Protein AF-A0A7G8GTA2-F1 (afdb_monomer_lite)

Radius of gyration: 12.43 Å; chains: 1; bounding box: 28×16×38 Å

Foldseek 3Di:
DPFPKDKFKAKDLDQVRRQVVRVVPDDPPWAFDDKDKDWDDDPPGIMIMIMTITTD

Sequence (56 aa):
MFAHEAKVTAEGISEEFATAEAMREVPKGASVTDTACRSQDVGMSTRYWCTVTYSD

Secondary structure (DSSP, 8-state):
----EEEEEEEESSHHHHHHHHHHHSPTTPEEEEEEEEEEEETTEEEEEEEEEEE-

pLDDT: mean 88.59, std 9.89, range [44.78, 95.69]

Structure (mmCIF, N/CA/C/O backbone):
data_AF-A0A7G8GTA2-F1
#
_entry.id   AF-A0A7G8GTA2-F1
#
loop_
_atom_site.group_PDB
_atom_site.id
_atom_site.type_symbol
_atom_site.label_atom_id
_atom_site.label_alt_id
_atom_site.label_comp_id
_atom_site.label_asym_id
_atom_site.label_entity_id
_atom_site.label_seq_id
_atom_site.pdbx_PDB_ins_code
_atom_site.Cartn_x
_atom_site.Cartn_y
_atom_site.Cartn_z
_atom_site.occupancy
_atom_site.B_iso_or_equiv
_atom_site.auth_seq_id
_atom_site.auth_comp_id
_atom_site.auth_asym_id
_atom_site.auth_atom_id
_atom_site.pdbx_PDB_model_num
ATOM 1 N N . MET A 1 1 ? -18.681 -7.364 18.387 1.00 44.78 1 MET A N 1
ATOM 2 C CA . MET A 1 1 ? -18.478 -6.663 17.105 1.00 44.78 1 MET A CA 1
ATOM 3 C C . MET A 1 1 ? -17.582 -7.543 16.263 1.00 44.78 1 MET A C 1
ATOM 5 O O . MET A 1 1 ? -16.541 -7.946 16.763 1.00 44.78 1 MET A O 1
ATOM 9 N N . PHE A 1 2 ? -18.015 -7.937 15.068 1.00 50.16 2 PHE A N 1
ATOM 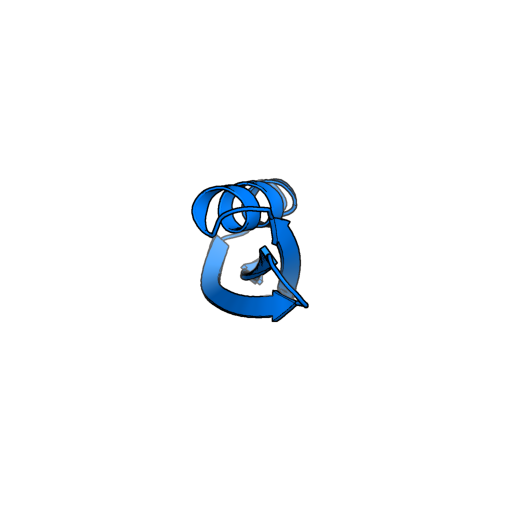10 C CA . PHE A 1 2 ? -17.102 -8.553 14.108 1.00 50.16 2 PHE A CA 1
ATOM 11 C C . PHE A 1 2 ? -16.275 -7.403 13.544 1.00 50.16 2 PHE A C 1
ATOM 13 O O . PHE A 1 2 ? -16.874 -6.495 12.982 1.00 50.16 2 PHE A O 1
ATOM 20 N N . ALA A 1 3 ? -14.960 -7.388 13.755 1.00 59.47 3 ALA A N 1
ATOM 21 C CA . ALA A 1 3 ? -14.093 -6.472 13.022 1.00 59.47 3 ALA A CA 1
ATOM 22 C C . ALA 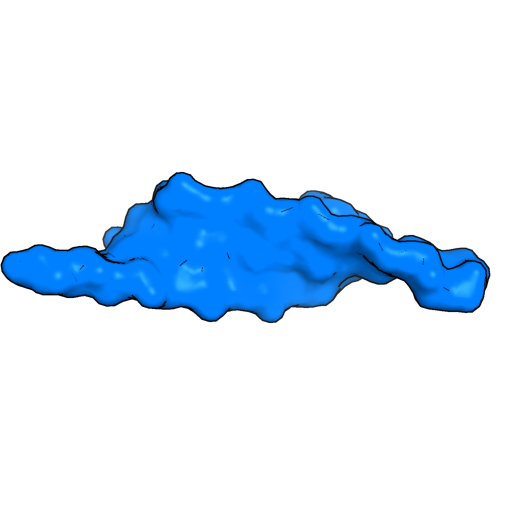A 1 3 ? -14.285 -6.792 11.534 1.00 59.47 3 ALA A C 1
ATOM 24 O O . ALA A 1 3 ? -14.086 -7.944 11.131 1.00 59.47 3 ALA A O 1
ATOM 25 N N . HIS A 1 4 ? -14.810 -5.848 10.756 1.00 72.19 4 HIS A N 1
ATOM 26 C CA . HIS A 1 4 ? -15.044 -6.094 9.335 1.00 72.19 4 HIS A CA 1
ATOM 27 C C . HIS A 1 4 ? -13.705 -5.913 8.634 1.00 72.19 4 HIS A C 1
ATOM 29 O O . HIS A 1 4 ? -13.271 -4.794 8.383 1.00 72.19 4 HIS A O 1
ATOM 35 N N . GLU A 1 5 ? -13.019 -7.028 8.387 1.00 83.69 5 GLU A N 1
ATOM 36 C CA . GLU A 1 5 ? -11.749 -7.016 7.674 1.00 83.69 5 GLU A CA 1
ATOM 37 C C . GLU A 1 5 ? -12.018 -6.801 6.180 1.00 83.69 5 GLU A C 1
ATOM 39 O O . GLU A 1 5 ? -12.624 -7.633 5.496 1.00 83.69 5 GLU A O 1
ATOM 44 N N . ALA A 1 6 ? -11.602 -5.643 5.687 1.00 89.88 6 ALA A N 1
ATOM 45 C CA . ALA A 1 6 ? -11.715 -5.230 4.304 1.00 89.88 6 ALA A CA 1
ATOM 46 C C . ALA A 1 6 ? -10.322 -5.003 3.717 1.00 89.88 6 ALA A C 1
ATOM 48 O O . ALA A 1 6 ? -9.331 -4.829 4.422 1.00 89.88 6 ALA A O 1
ATOM 49 N N . LYS A 1 7 ? -10.242 -5.037 2.391 1.00 92.12 7 LYS A N 1
ATOM 50 C CA . LYS A 1 7 ? -8.987 -4.892 1.662 1.00 92.12 7 LYS A CA 1
ATOM 51 C C . LYS A 1 7 ? -9.174 -3.980 0.468 1.00 92.12 7 LYS A C 1
ATOM 53 O O . LYS A 1 7 ? -10.150 -4.116 -0.269 1.00 92.12 7 LYS A O 1
ATOM 58 N N . VAL A 1 8 ? -8.225 -3.077 0.290 1.00 93.69 8 VAL A N 1
ATOM 59 C CA . VAL A 1 8 ? -8.129 -2.168 -0.855 1.00 93.69 8 VAL A CA 1
ATOM 60 C C . VAL A 1 8 ? -6.831 -2.451 -1.580 1.00 93.69 8 VAL A C 1
ATOM 62 O O . VAL A 1 8 ? -5.812 -2.721 -0.950 1.00 93.69 8 VAL A O 1
ATOM 65 N N . THR A 1 9 ? -6.870 -2.435 -2.906 1.00 94.00 9 THR A N 1
ATOM 66 C CA . THR A 1 9 ? -5.702 -2.710 -3.740 1.00 94.00 9 THR A CA 1
ATOM 67 C C . THR A 1 9 ? -5.551 -1.589 -4.744 1.00 94.00 9 THR A C 1
ATOM 69 O O . THR A 1 9 ? -6.465 -1.356 -5.530 1.00 94.00 9 THR A O 1
ATOM 72 N N . ALA A 1 10 ? -4.374 -0.973 -4.781 1.00 94.69 10 ALA A N 1
ATOM 73 C CA . ALA A 1 10 ? -4.044 0.038 -5.772 1.00 94.69 10 ALA A CA 1
ATOM 74 C C . ALA A 1 10 ? -2.813 -0.356 -6.587 1.00 94.69 10 ALA A C 1
ATOM 76 O O . ALA A 1 10 ? -1.958 -1.127 -6.143 1.00 94.69 10 ALA A O 1
ATOM 77 N N . GLU A 1 11 ? -2.750 0.175 -7.805 1.00 93.69 11 GLU A N 1
ATOM 78 C CA . GLU A 1 11 ? -1.636 0.006 -8.733 1.00 93.69 11 GLU A CA 1
ATOM 79 C C . GLU A 1 11 ? -0.785 1.281 -8.785 1.00 93.69 11 GLU A C 1
ATOM 81 O O . GLU A 1 11 ? -1.305 2.392 -8.701 1.00 93.69 11 GLU A O 1
ATOM 86 N N . GLY A 1 12 ? 0.523 1.125 -8.976 1.00 90.25 12 GLY A N 1
ATOM 87 C CA . GLY A 1 12 ? 1.456 2.227 -9.142 1.00 90.25 12 GLY A CA 1
ATOM 88 C C . GLY A 1 12 ? 2.653 1.884 -10.021 1.00 90.25 12 GLY A C 1
ATOM 89 O O . GLY A 1 12 ? 2.976 0.723 -10.283 1.00 90.25 12 GLY A O 1
ATOM 90 N N . ILE A 1 13 ? 3.332 2.943 -10.465 1.00 90.12 13 ILE A N 1
ATOM 91 C CA . ILE A 1 13 ? 4.619 2.864 -11.173 1.00 90.12 13 ILE A CA 1
ATOM 92 C C . ILE A 1 13 ? 5.790 2.539 -10.232 1.00 90.12 13 ILE A C 1
ATOM 94 O O . ILE A 1 13 ? 6.866 2.172 -10.695 1.00 90.12 13 ILE A O 1
ATOM 98 N N . SER A 1 14 ? 5.574 2.676 -8.923 1.00 90.94 14 SER A N 1
ATOM 99 C CA . SER A 1 14 ? 6.493 2.287 -7.857 1.00 90.94 14 SER A CA 1
ATOM 100 C C . SER A 1 14 ? 5.707 1.718 -6.676 1.00 90.94 14 SER A C 1
ATOM 102 O O . SER A 1 14 ? 4.494 1.939 -6.563 1.00 90.94 14 SER A O 1
ATOM 104 N N . GLU A 1 15 ? 6.393 0.990 -5.797 1.00 90.69 15 GLU A N 1
ATOM 105 C CA . GLU A 1 15 ? 5.791 0.413 -4.594 1.00 90.69 15 GLU A CA 1
ATOM 106 C C . GLU A 1 15 ? 5.249 1.496 -3.653 1.00 90.69 15 GLU A C 1
ATOM 108 O O . GLU A 1 15 ? 4.140 1.370 -3.131 1.00 90.69 15 GLU A O 1
ATOM 113 N N . GLU A 1 16 ? 5.978 2.602 -3.488 1.00 92.56 16 GLU A N 1
ATOM 114 C CA . GLU A 1 16 ? 5.565 3.702 -2.615 1.00 92.56 16 GLU A CA 1
ATOM 115 C C . GLU A 1 16 ? 4.310 4.389 -3.152 1.00 92.56 16 GLU A C 1
ATOM 117 O O . GLU A 1 16 ? 3.416 4.738 -2.380 1.00 92.56 16 GLU A O 1
ATOM 122 N N . PHE A 1 17 ? 4.213 4.545 -4.477 1.00 93.38 17 PHE A N 1
ATOM 123 C CA . PHE A 1 17 ? 3.036 5.125 -5.112 1.00 93.38 17 PHE A CA 1
ATOM 124 C C . PHE A 1 17 ? 1.822 4.203 -4.968 1.00 93.38 17 PHE A C 1
ATOM 126 O O . PHE A 1 17 ? 0.766 4.646 -4.526 1.00 93.38 17 PHE A O 1
ATOM 133 N N . ALA A 1 18 ? 1.984 2.911 -5.268 1.00 94.31 18 ALA A N 1
ATOM 134 C CA . ALA A 1 18 ? 0.916 1.924 -5.116 1.00 94.31 18 ALA A CA 1
ATOM 135 C C . ALA A 1 18 ? 0.436 1.829 -3.656 1.00 94.31 18 ALA A C 1
ATOM 137 O O . ALA A 1 18 ? -0.763 1.744 -3.398 1.00 94.31 18 ALA A O 1
ATOM 138 N N . THR A 1 19 ? 1.361 1.895 -2.694 1.00 93.31 19 THR A N 1
ATOM 139 C CA . THR A 1 19 ? 1.032 1.901 -1.262 1.00 93.31 19 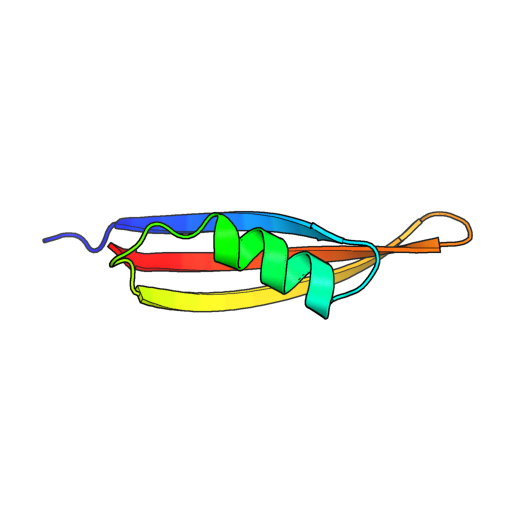THR A CA 1
ATOM 140 C C . THR A 1 19 ? 0.269 3.159 -0.878 1.00 93.31 19 THR A C 1
ATOM 142 O O . THR A 1 19 ? -0.759 3.068 -0.213 1.00 93.31 19 THR A O 1
ATOM 145 N N . ALA A 1 20 ? 0.742 4.335 -1.296 1.00 94.44 20 ALA A N 1
ATOM 146 C CA . ALA A 1 20 ? 0.083 5.598 -0.989 1.00 94.44 20 ALA A CA 1
ATOM 147 C C . ALA A 1 20 ? -1.342 5.643 -1.553 1.00 94.44 20 ALA A C 1
ATOM 149 O O . ALA A 1 20 ? -2.256 6.056 -0.843 1.00 94.44 20 ALA A O 1
ATOM 150 N N . GLU A 1 21 ? -1.549 5.174 -2.783 1.00 94.75 21 GLU A N 1
ATOM 151 C CA . GLU A 1 21 ? -2.880 5.094 -3.386 1.00 94.75 21 GLU A CA 1
ATOM 152 C C . GLU A 1 21 ? -3.785 4.117 -2.623 1.00 94.75 21 GLU A C 1
ATOM 154 O O . GLU A 1 21 ? -4.893 4.494 -2.250 1.00 94.75 21 GLU A O 1
ATOM 159 N N . ALA A 1 22 ? -3.296 2.922 -2.271 1.00 93.62 22 ALA A N 1
ATOM 160 C CA . ALA A 1 22 ? -4.078 1.955 -1.496 1.00 93.62 22 ALA A CA 1
ATOM 161 C C . ALA A 1 22 ? -4.438 2.499 -0.102 1.00 93.62 22 ALA A C 1
ATOM 163 O O . ALA A 1 22 ? -5.577 2.390 0.343 1.00 93.62 22 ALA A O 1
ATOM 164 N N . MET A 1 23 ? -3.494 3.160 0.571 1.00 91.38 23 MET A N 1
ATOM 165 C CA . MET A 1 23 ? -3.714 3.793 1.875 1.00 91.38 23 MET A CA 1
ATOM 166 C C . MET A 1 23 ? -4.722 4.948 1.813 1.00 91.38 23 MET A C 1
ATOM 168 O O . MET A 1 23 ? -5.428 5.193 2.789 1.00 91.38 23 MET A O 1
ATOM 172 N N . ARG A 1 24 ? -4.815 5.664 0.685 1.00 92.81 24 ARG A N 1
ATOM 173 C CA . ARG A 1 24 ? -5.805 6.739 0.490 1.00 92.81 24 ARG A CA 1
ATOM 174 C C . ARG A 1 24 ? -7.232 6.213 0.363 1.00 92.81 24 ARG A C 1
ATOM 176 O O . ARG A 1 24 ? -8.163 6.962 0.656 1.00 92.81 24 ARG A O 1
ATOM 183 N N . GLU A 1 25 ? -7.400 4.963 -0.058 1.00 91.06 25 GLU A N 1
ATOM 184 C CA . GLU A 1 25 ? -8.703 4.296 -0.121 1.00 91.06 25 GLU A CA 1
ATOM 185 C C . GLU A 1 25 ? -9.150 3.719 1.230 1.00 91.06 25 GLU A C 1
ATOM 187 O O . GLU A 1 25 ? -10.323 3.377 1.392 1.00 91.06 25 GLU A O 1
ATOM 192 N N . VAL A 1 26 ? -8.252 3.636 2.220 1.00 90.88 26 VAL A N 1
ATOM 193 C CA . VAL A 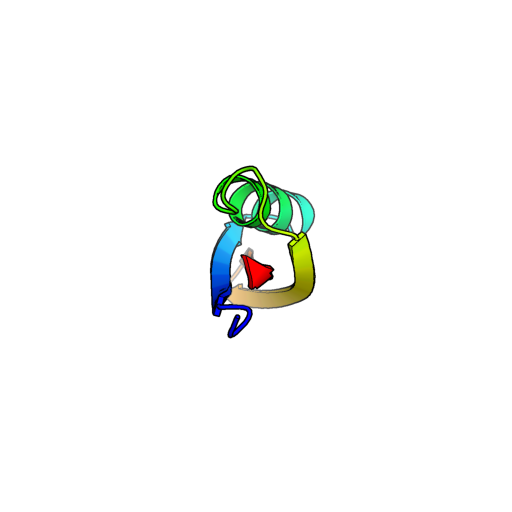1 26 ? -8.606 3.200 3.575 1.00 90.88 26 VAL A CA 1
ATOM 194 C C . VAL A 1 26 ? -9.499 4.261 4.236 1.00 90.88 26 VAL A C 1
ATOM 196 O O . VAL A 1 26 ? -9.116 5.435 4.321 1.00 90.88 26 VAL A O 1
ATOM 199 N N . PRO A 1 27 ? -10.691 3.889 4.732 1.00 89.62 27 PRO A N 1
ATOM 200 C CA . PRO A 1 27 ? -11.585 4.826 5.391 1.00 89.62 27 PRO A CA 1
ATOM 201 C C . PRO A 1 27 ? -10.966 5.378 6.680 1.00 89.62 27 PRO A C 1
ATOM 203 O O . PRO A 1 27 ? -10.277 4.691 7.435 1.00 89.62 27 PRO A O 1
ATOM 206 N N . LYS A 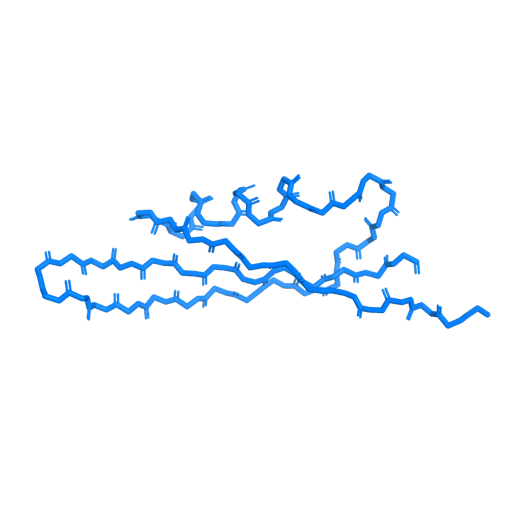1 28 ? -11.237 6.656 6.959 1.00 86.31 28 LYS A N 1
ATOM 207 C CA . LYS A 1 28 ? -10.756 7.315 8.179 1.00 86.31 28 LYS A CA 1
ATOM 208 C C . LYS A 1 28 ? -11.378 6.654 9.407 1.00 86.31 28 LYS A C 1
ATOM 210 O O . LYS A 1 28 ? -12.594 6.670 9.548 1.00 86.31 28 LYS A O 1
ATOM 215 N N . GLY A 1 29 ? -10.535 6.160 10.308 1.00 86.12 29 GLY A N 1
ATOM 216 C CA . GLY A 1 29 ? -10.959 5.458 11.523 1.00 86.12 29 GLY A CA 1
ATOM 217 C C . GLY A 1 29 ? -10.740 3.948 11.457 1.00 86.12 29 GLY A C 1
ATOM 218 O O . GLY A 1 29 ? -10.614 3.332 12.511 1.00 86.12 29 GLY A O 1
ATOM 219 N N . ALA A 1 30 ? -10.578 3.382 10.258 1.00 88.38 30 ALA A N 1
ATOM 220 C CA . ALA A 1 30 ? -10.152 2.001 10.121 1.00 88.38 30 ALA A CA 1
ATOM 221 C C . ALA A 1 30 ? -8.685 1.837 10.531 1.00 88.38 30 ALA A C 1
ATOM 223 O O . ALA A 1 30 ? -7.833 2.698 10.286 1.00 88.38 30 ALA A O 1
ATOM 224 N N . SER A 1 31 ? -8.398 0.703 11.157 1.00 90.25 31 SER A N 1
ATOM 225 C CA . SER A 1 31 ? -7.048 0.312 11.548 1.00 90.25 31 SER A CA 1
ATOM 226 C C . SER A 1 31 ? -6.459 -0.589 10.477 1.00 90.25 31 SER A C 1
ATOM 228 O O . SER A 1 31 ? -7.008 -1.649 10.190 1.00 90.25 31 SER A O 1
ATOM 230 N N . VAL A 1 32 ? -5.338 -0.178 9.888 1.00 90.94 32 VAL A N 1
ATOM 231 C CA . VAL A 1 32 ? -4.591 -1.019 8.947 1.00 90.94 32 VAL A CA 1
ATOM 232 C C . VAL A 1 32 ? -3.966 -2.182 9.712 1.00 90.94 32 VAL A C 1
ATOM 234 O O . VAL A 1 32 ? -3.233 -1.966 10.678 1.00 90.94 32 VAL A O 1
ATOM 237 N N . THR A 1 33 ? -4.274 -3.405 9.291 1.00 91.19 33 THR A N 1
ATOM 238 C CA . THR A 1 33 ? -3.806 -4.646 9.921 1.00 91.19 33 THR A CA 1
ATOM 239 C C . THR A 1 33 ? -2.676 -5.300 9.139 1.00 91.19 33 THR A C 1
ATOM 241 O O . THR A 1 33 ? -1.795 -5.902 9.747 1.00 91.19 33 THR A O 1
ATOM 244 N N . ASP A 1 34 ? -2.672 -5.159 7.813 1.00 92.12 34 ASP A N 1
ATOM 245 C CA . ASP A 1 34 ? -1.648 -5.719 6.934 1.00 92.12 34 ASP A CA 1
ATOM 246 C C . ASP A 1 34 ? -1.456 -4.854 5.683 1.00 92.12 34 ASP A C 1
ATOM 248 O O . ASP A 1 34 ? -2.363 -4.151 5.230 1.00 92.12 34 ASP A O 1
ATOM 252 N N . THR A 1 35 ? -0.256 -4.884 5.112 1.00 92.62 35 THR A N 1
ATOM 253 C CA . THR A 1 35 ? 0.041 -4.243 3.829 1.00 92.62 35 THR A CA 1
ATOM 254 C C . THR A 1 35 ? 0.971 -5.143 3.035 1.00 92.62 35 THR A C 1
ATOM 256 O O . THR A 1 35 ? 2.111 -5.379 3.429 1.00 92.62 35 THR A O 1
ATOM 259 N N . ALA A 1 36 ? 0.484 -5.621 1.894 1.00 94.00 36 ALA A N 1
ATOM 260 C CA . ALA A 1 36 ? 1.199 -6.536 1.023 1.00 94.00 36 ALA A CA 1
ATOM 261 C C . ALA A 1 36 ? 1.387 -5.914 -0.360 1.00 94.00 36 ALA A C 1
ATOM 263 O O . ALA A 1 36 ? 0.419 -5.642 -1.073 1.00 94.00 36 ALA A O 1
ATOM 264 N N . CYS A 1 37 ? 2.641 -5.737 -0.762 1.00 93.50 37 CYS A N 1
ATOM 265 C CA . CYS A 1 37 ? 3.001 -5.247 -2.084 1.00 93.50 37 CYS A CA 1
ATOM 266 C C . CYS A 1 37 ? 3.541 -6.376 -2.958 1.00 93.50 37 CYS A C 1
ATOM 268 O O . CYS A 1 37 ? 4.281 -7.251 -2.509 1.00 93.50 37 CYS A O 1
ATOM 270 N N . ARG A 1 38 ? 3.143 -6.358 -4.228 1.00 93.44 38 ARG A N 1
ATOM 271 C CA . ARG A 1 38 ? 3.663 -7.243 -5.265 1.00 93.44 38 ARG A CA 1
ATOM 272 C C . ARG A 1 38 ? 4.060 -6.423 -6.479 1.00 93.44 38 ARG A C 1
ATOM 274 O O . ARG A 1 38 ? 3.325 -5.530 -6.895 1.00 93.44 38 ARG A O 1
ATOM 281 N N . SER A 1 39 ? 5.182 -6.774 -7.082 1.00 92.06 39 SER A N 1
ATOM 282 C CA . SER A 1 39 ? 5.600 -6.250 -8.374 1.00 92.06 39 SER A CA 1
ATOM 283 C C . SER A 1 39 ? 5.474 -7.330 -9.444 1.00 92.06 39 SER A C 1
ATOM 285 O O . SER A 1 39 ? 5.621 -8.525 -9.176 1.00 92.06 39 SER A O 1
ATOM 287 N N . GLN A 1 40 ? 5.150 -6.916 -10.663 1.00 90.69 40 GLN A N 1
ATOM 288 C CA . GLN A 1 40 ? 5.197 -7.776 -11.839 1.00 90.69 40 GLN A CA 1
ATOM 289 C C . GLN A 1 40 ? 5.803 -6.998 -12.996 1.00 90.69 40 GLN A C 1
ATOM 291 O O . GLN A 1 40 ? 5.378 -5.882 -13.300 1.00 90.69 40 GLN A O 1
ATOM 296 N N . ASP A 1 41 ? 6.770 -7.611 -13.664 1.00 90.12 41 ASP A N 1
ATOM 297 C CA . ASP A 1 41 ? 7.307 -7.089 -14.910 1.00 90.12 41 ASP A CA 1
ATOM 298 C C . ASP A 1 41 ? 6.315 -7.352 -16.048 1.00 90.12 41 ASP A C 1
ATOM 300 O O . ASP A 1 41 ? 5.973 -8.493 -16.365 1.00 90.12 41 ASP A O 1
ATOM 304 N N . VAL A 1 42 ? 5.825 -6.274 -16.654 1.00 83.81 42 VAL A N 1
ATOM 305 C CA . VAL A 1 42 ? 4.864 -6.281 -17.756 1.00 83.81 42 VAL A CA 1
ATOM 306 C C . VAL A 1 42 ? 5.547 -5.672 -18.981 1.00 83.81 42 VAL A C 1
ATOM 308 O O . VAL A 1 42 ? 5.609 -4.455 -19.162 1.00 83.81 42 VAL A O 1
ATOM 311 N N . GLY A 1 43 ? 6.103 -6.529 -19.839 1.00 86.50 43 GLY A N 1
ATOM 312 C CA . GLY A 1 43 ? 6.856 -6.099 -21.019 1.00 86.50 43 GLY A CA 1
ATOM 313 C C . GLY A 1 43 ? 8.189 -5.442 -20.644 1.00 86.50 43 GLY A C 1
ATOM 314 O O . GLY A 1 43 ? 9.076 -6.110 -20.129 1.00 86.50 43 GLY A O 1
ATOM 315 N N . MET A 1 44 ? 8.334 -4.143 -20.927 1.00 86.62 44 MET A N 1
ATOM 316 C CA . MET A 1 44 ? 9.528 -3.339 -20.598 1.00 86.62 44 MET A CA 1
ATOM 317 C C . MET A 1 44 ? 9.334 -2.449 -19.356 1.00 86.62 44 MET A C 1
ATOM 319 O O . MET A 1 44 ? 10.090 -1.502 -19.147 1.00 86.62 44 MET A O 1
ATOM 323 N N . SER A 1 45 ? 8.299 -2.682 -18.549 1.00 84.06 45 SER A N 1
ATOM 324 C CA . SER A 1 45 ? 8.014 -1.868 -17.363 1.00 84.06 45 SER A CA 1
ATOM 325 C C . SER A 1 45 ? 7.586 -2.735 -16.191 1.00 84.06 45 SER A C 1
ATOM 327 O O . SER A 1 45 ? 6.904 -3.736 -16.377 1.00 84.06 45 SER A O 1
ATOM 329 N N . THR A 1 46 ? 7.941 -2.327 -14.979 1.00 89.06 46 THR A N 1
ATOM 330 C CA . THR A 1 46 ? 7.482 -2.980 -13.751 1.00 89.06 46 THR A CA 1
ATOM 331 C C . THR A 1 46 ? 6.224 -2.279 -13.257 1.00 89.06 46 THR A C 1
ATOM 333 O O . THR A 1 46 ? 6.197 -1.054 -13.128 1.00 89.06 46 THR A O 1
ATOM 336 N N . ARG A 1 47 ? 5.170 -3.047 -12.993 1.00 91.75 47 ARG A N 1
ATOM 337 C CA . ARG A 1 47 ? 3.973 -2.560 -12.306 1.00 91.75 47 ARG A CA 1
ATOM 338 C C . ARG A 1 47 ? 3.966 -3.054 -10.874 1.00 91.75 47 ARG A C 1
ATOM 340 O O . ARG A 1 47 ? 4.339 -4.194 -10.606 1.00 91.75 4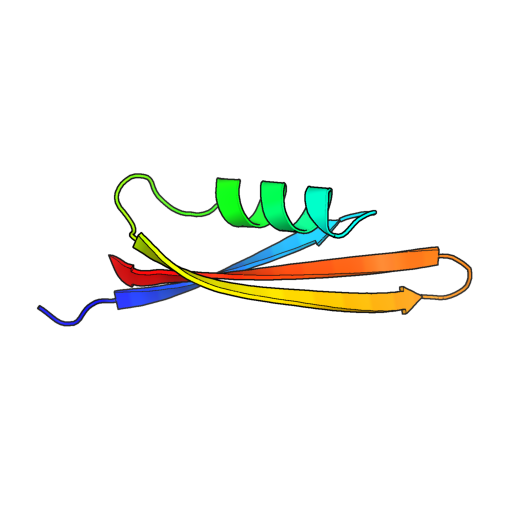7 ARG A O 1
ATOM 347 N N . TYR A 1 48 ? 3.513 -2.195 -9.976 1.00 93.50 48 TYR A N 1
ATOM 348 C CA . TYR A 1 48 ? 3.398 -2.486 -8.558 1.00 93.50 48 TYR A CA 1
ATOM 349 C C . TYR A 1 48 ? 1.925 -2.483 -8.179 1.00 93.50 48 TYR A C 1
ATOM 351 O O . TYR A 1 48 ? 1.191 -1.577 -8.560 1.00 93.50 48 TYR A O 1
ATOM 359 N N . TRP A 1 49 ? 1.496 -3.484 -7.422 1.00 94.44 49 TRP A N 1
ATOM 360 C CA . TRP A 1 49 ? 0.184 -3.523 -6.791 1.00 94.44 49 TRP A CA 1
ATOM 361 C C . TRP A 1 49 ? 0.377 -3.696 -5.298 1.00 94.44 49 TRP A C 1
ATOM 363 O O . TRP A 1 49 ? 0.971 -4.685 -4.868 1.00 94.44 49 TRP A O 1
ATOM 373 N N . CYS A 1 50 ? -0.165 -2.778 -4.513 1.00 95.69 50 CYS A N 1
ATOM 374 C CA . CYS A 1 50 ? -0.165 -2.880 -3.063 1.00 95.69 50 CYS A CA 1
ATOM 375 C C . CYS A 1 50 ? -1.591 -3.069 -2.572 1.00 95.69 50 CYS A C 1
ATOM 377 O O . CYS A 1 50 ? -2.508 -2.368 -2.995 1.00 95.69 50 CYS A O 1
ATOM 379 N N . THR A 1 51 ? -1.773 -4.062 -1.712 1.00 95.00 51 THR A N 1
ATOM 380 C CA . THR A 1 51 ? -3.032 -4.373 -1.045 1.00 95.00 51 THR A CA 1
ATOM 381 C C . THR A 1 51 ? -2.896 -4.016 0.420 1.00 95.00 51 THR A C 1
ATOM 383 O O . THR A 1 51 ? -2.019 -4.540 1.100 1.00 95.00 51 THR A O 1
ATOM 386 N N . VAL A 1 52 ? -3.759 -3.131 0.897 1.00 94.50 52 VAL A N 1
ATOM 387 C CA . VAL A 1 52 ? -3.857 -2.760 2.304 1.00 94.50 52 VAL A CA 1
ATOM 388 C C . VAL A 1 52 ? -5.089 -3.436 2.876 1.00 94.50 52 VAL A C 1
ATOM 390 O O . VAL A 1 52 ? -6.201 -3.241 2.382 1.00 94.50 52 VAL A O 1
ATOM 393 N N . THR A 1 53 ? -4.883 -4.230 3.917 1.00 93.81 53 THR A N 1
ATOM 394 C CA . THR A 1 53 ? -5.953 -4.838 4.701 1.00 93.81 53 THR A CA 1
ATOM 395 C C . THR A 1 53 ? -6.192 -3.971 5.925 1.00 93.81 53 THR A C 1
ATOM 397 O O . THR A 1 53 ? -5.252 -3.568 6.613 1.00 93.81 53 THR A O 1
ATOM 400 N N . TYR A 1 54 ? -7.450 -3.652 6.187 1.00 91.62 54 TYR A N 1
ATOM 401 C CA . TYR A 1 54 ? -7.857 -2.851 7.326 1.00 91.62 54 TYR A CA 1
ATOM 402 C C . TYR A 1 54 ? -9.102 -3.433 7.974 1.00 91.62 54 TYR A C 1
ATOM 404 O O . TYR A 1 54 ? -9.910 -4.109 7.342 1.00 91.62 54 TYR A O 1
ATOM 412 N N . SER A 1 55 ? -9.258 -3.138 9.252 1.00 89.12 55 SER A N 1
ATOM 413 C CA . SER A 1 55 ? -10.432 -3.482 10.037 1.00 89.12 55 SER A CA 1
ATOM 414 C C . SER A 1 55 ? -11.084 -2.216 10.577 1.00 89.12 55 SER A C 1
ATOM 416 O O . SER A 1 55 ? -10.388 -1.365 11.142 1.00 89.12 55 SER A O 1
ATOM 418 N N . ASP A 1 56 ? -12.399 -2.125 10.409 1.00 77.44 56 ASP A N 1
ATOM 419 C CA . ASP A 1 56 ? -13.300 -1.151 11.044 1.00 77.44 56 ASP A CA 1
ATOM 420 C C . ASP A 1 56 ? -14.158 -1.839 12.124 1.00 77.44 56 ASP A C 1
ATOM 422 O O . ASP A 1 56 ? -14.533 -3.030 11.927 1.00 77.44 56 ASP A O 1
#